Protein 7RTX (pdb70)

B-factor: mean 34.81, std 11.53, range [18.29, 102.29]

Nearest PDB structures (foldseek):
  7rtx-assembly1_A  TM=1.008E+00  e=1.312E-29  Acanthamoeba castellanii
  7sog-assembly1_A  TM=9.799E-01  e=5.855E-25  Acanthamoeba castellanii
  1cfy-assembly1_A  TM=9.663E-01  e=7.654E-17  Saccharomyces cerevisiae
  7q8s-assembly1_B  TM=9.392E-01  e=6.042E-12  Leishmania major
  2kvk-assembly1_A  TM=8.990E-01  e=1.003E-11  Leishmania donovani

Radius of gyration: 14.08 Å; Cα contacts (8 Å, |Δi|>4): 282; chains: 1; bounding box: 42×27×34 Å

Structure (mmCIF, N/CA/C/O backbone):
data_7RTX
#
_entry.id   7RTX
#
_cell.length_a   39.810
_cell.length_b   45.800
_cell.length_c   69.310
_cell.angle_alpha   90.000
_cell.angle_beta   90.000
_cell.angle_gamma   90.000
#
_symmetry.space_group_name_H-M   'P 21 21 21'
#
loop_
_entity.id
_entity.type
_entity.pdbx_description
1 polymer Actophorin
2 water water
#
loop_
_atom_site.group_PDB
_atom_site.id
_atom_site.type_symbol
_atom_site.label_atom_id
_atom_site.label_alt_id
_atom_site.label_comp_id
_atom_site.label_asym_id
_atom_site.label_entity_id
_atom_site.label_seq_id
_atom_site.pdbx_PDB_ins_code
_atom_site.Cartn_x
_atom_site.Cartn_y
_atom_site.Cartn_z
_atom_site.occupancy
_atom_site.B_iso_or_equiv
_atom_site.auth_seq_id
_atom_site.auth_comp_id
_atom_site.auth_asym_id
_atom_site.auth_atom_id
_atom_site.pdbx_PDB_model_num
ATOM 1 N N . GLY A 1 2 ? -0.39506 3.27247 19.93708 1.000 69.70124 2 GLY A N 1
ATOM 2 C CA . GLY A 1 2 ? -1.66974 3.26714 19.24915 1.000 53.29857 2 GLY A CA 1
ATOM 3 C C . GLY A 1 2 ? -1.53398 2.63023 17.88443 1.000 52.11489 2 GLY A C 1
ATOM 4 O O . GLY A 1 2 ? -0.66785 3.00718 17.09723 1.000 54.18723 2 GLY A O 1
ATOM 5 N N . ILE A 1 3 ? -2.39898 1.65583 17.61679 1.000 47.91478 3 ILE A N 1
ATOM 6 C CA . ILE A 1 3 ? -2.35613 0.91733 16.35949 1.000 40.38099 3 ILE A CA 1
ATOM 7 C C . ILE A 1 3 ? -2.68348 1.85171 15.20082 1.000 39.16553 3 ILE A C 1
ATOM 8 O O . ILE A 1 3 ? -3.67297 2.59235 15.23686 1.000 43.90426 3 ILE A O 1
ATOM 14 N N . ALA A 1 4 ? -1.84384 1.82146 14.16269 1.000 38.30737 4 ALA A N 1
ATOM 15 C CA . ALA A 1 4 ? -1.98216 2.66308 12.97855 1.000 35.45563 4 ALA A CA 1
ATOM 16 C C . ALA A 1 4 ? -2.89418 1.99983 11.95604 1.000 32.34882 4 ALA A C 1
ATOM 17 O O . ALA A 1 4 ? -3.18370 0.80297 12.02298 1.000 32.54939 4 ALA A O 1
ATOM 20 N N . VAL A 1 5 ? -3.32935 2.78798 10.98137 1.000 31.45905 5 VAL A N 1
ATOM 21 C CA . VAL A 1 5 ? -4.10370 2.26510 9.85107 1.000 30.34138 5 VAL A CA 1
ATOM 22 C C . VAL A 1 5 ? -3.25302 2.46061 8.59627 1.000 31.73650 5 VAL A C 1
ATOM 23 O O . VAL A 1 5 ? -2.85849 3.58892 8.26879 1.000 32.13450 5 VAL A O 1
ATOM 28 N N . SER A 1 6 ? -2.95886 1.37036 7.89562 1.000 32.67580 6 SER A N 1
ATOM 29 C CA . SER A 1 6 ? -2.04813 1.49932 6.77299 1.000 31.53185 6 SER A CA 1
ATOM 30 C C . SER A 1 6 ? -2.68267 2.29264 5.65030 1.000 31.31202 6 SER A C 1
ATOM 31 O O . SER A 1 6 ? -3.91016 2.33197 5.49174 1.000 29.49140 6 SER A O 1
ATOM 36 N N A ASP A 1 7 ? -1.81745 2.94699 4.87084 0.500 33.32286 7 ASP A N 1
ATOM 37 N N B ASP A 1 7 ? -1.81743 2.94710 4.87093 0.500 33.32292 7 ASP A N 1
ATOM 38 C CA A ASP A 1 7 ? -2.26610 3.70613 3.71145 0.500 34.24387 7 ASP A CA 1
ATOM 39 C CA B ASP A 1 7 ? -2.26601 3.70619 3.71144 0.500 34.24382 7 ASP A CA 1
ATOM 40 C C A ASP A 1 7 ? -3.03264 2.83235 2.73622 0.500 31.04239 7 ASP A C 1
ATOM 41 C C B ASP A 1 7 ? -3.03258 2.83239 2.73620 0.500 31.04666 7 ASP A C 1
ATOM 42 O O A ASP A 1 7 ? -3.96790 3.30143 2.08501 0.500 29.63953 7 ASP A O 1
ATOM 43 O O B ASP A 1 7 ? -3.96775 3.30153 2.08489 0.500 29.64230 7 ASP A O 1
ATOM 54 N N . ASP A 1 8 ? -2.63993 1.56573 2.61157 1.000 30.28664 8 ASP A N 1
ATOM 55 C CA . ASP A 1 8 ? -3.31556 0.67935 1.67609 1.000 31.27758 8 ASP A CA 1
ATOM 56 C C . ASP A 1 8 ? -4.76647 0.49291 2.03905 1.000 29.60675 8 ASP A C 1
ATOM 57 O O . ASP A 1 8 ? -5.60003 0.29483 1.16004 1.000 26.88526 8 ASP A O 1
ATOM 63 N N . CYS A 1 9 ? -5.09367 0.51559 3.33314 1.000 26.88155 9 CYS A N 1
ATOM 64 C CA . CYS A 1 9 ? -6.50130 0.47586 3.70582 1.000 27.21315 9 CYS A CA 1
ATOM 65 C C . CYS A 1 9 ? -7.28498 1.58855 3.02770 1.000 24.39489 9 CYS A C 1
ATOM 66 O O . CYS A 1 9 ? -8.37759 1.35827 2.50179 1.000 25.07425 9 CYS A O 1
ATOM 70 N N . VAL A 1 10 ? -6.77353 2.81184 3.10430 1.000 26.45186 10 VAL A N 1
ATOM 71 C CA . VAL A 1 10 ? -7.44799 3.95231 2.48386 1.000 27.37264 10 VAL A CA 1
ATOM 72 C C . VAL A 1 10 ? -7.46901 3.82860 0.96739 1.000 30.27062 10 VAL A C 1
ATOM 73 O O . VAL A 1 10 ? -8.47262 4.14989 0.32372 1.000 30.30189 10 VAL A O 1
ATOM 78 N N . GLN A 1 11 ? -6.38854 3.31144 0.38077 1.000 28.38708 11 GLN A N 1
ATOM 79 C CA . GLN A 1 11 ? -6.33055 3.16963 -1.06554 1.000 29.95353 11 GLN A CA 1
ATOM 80 C C . GLN A 1 11 ? -7.40620 2.21995 -1.55952 1.000 27.42836 11 GLN A C 1
ATOM 81 O O . GLN A 1 11 ? -8.16241 2.54614 -2.47585 1.000 27.40464 11 GLN A O 1
ATOM 90 N N . LYS A 1 12 ? -7.49666 1.03713 -0.95762 1.000 25.18678 12 LYS A N 1
ATOM 91 C CA . LYS A 1 12 ? -8.51535 0.09760 -1.37164 1.000 24.39090 12 LYS A CA 1
ATOM 92 C C . LYS A 1 12 ? -9.90711 0.66365 -1.10902 1.000 25.73457 12 LYS A C 1
ATOM 93 O O . LYS A 1 12 ? -10.84761 0.41374 -1.86226 1.000 25.38606 12 LYS A O 1
ATOM 103 N N . PHE A 1 13 ? -10.08494 1.36552 0.01669 1.000 25.98446 13 PHE A N 1
ATOM 104 C CA . PHE A 1 13 ? -11.37858 1.95436 0.28812 1.000 25.23091 13 PHE A CA 1
ATOM 105 C C . PHE A 1 13 ? -11.73728 2.96977 -0.79464 1.000 25.11797 13 PHE A C 1
ATOM 106 O O . PHE A 1 13 ? -12.88776 3.01948 -1.24026 1.000 29.38351 13 PHE A O 1
ATOM 115 N N . ASN A 1 14 ? -10.77180 3.80023 -1.19966 1.000 26.11251 14 ASN A N 1
ATOM 116 C CA . ASN A 1 14 ? -11.03692 4.80687 -2.20826 1.000 27.64788 14 ASN A CA 1
ATOM 117 C C . ASN A 1 14 ? -11.32877 4.14312 -3.55287 1.000 30.06819 14 ASN A C 1
ATOM 118 O O . ASN A 1 14 ? -12.13458 4.65457 -4.34116 1.000 32.41141 14 ASN A O 1
ATOM 126 N N . GLU A 1 15 ? -10.70032 2.99613 -3.81946 1.000 28.72227 15 GLU A N 1
ATOM 127 C CA . GLU A 1 15 ? -10.99930 2.26123 -5.03959 1.000 28.79987 15 GLU A CA 1
ATOM 128 C C . GLU A 1 15 ? -12.44152 1.77822 -5.01207 1.000 28.84514 15 GLU A C 1
ATOM 129 O O . GLU A 1 15 ? -13.12335 1.77593 -6.04084 1.000 30.43522 15 GLU A O 1
ATOM 136 N N . LEU A 1 16 ? -12.92198 1.3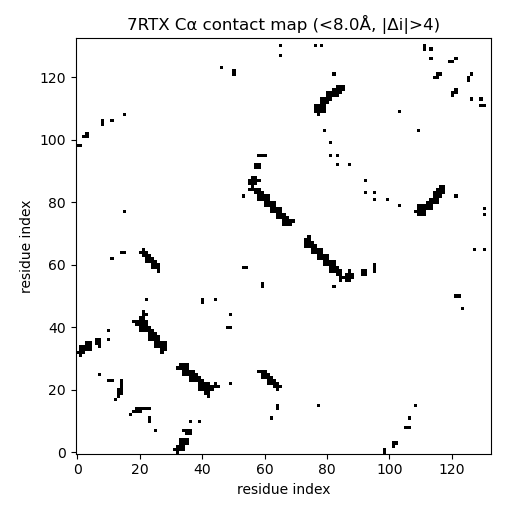4887 -3.84742 1.000 23.84141 16 LEU A N 1
ATOM 137 C CA . LEU A 1 16 ? -14.31217 0.94842 -3.74209 1.000 26.39306 16 LEU A CA 1
ATOM 138 C C . LEU A 1 16 ? -15.22818 2.16999 -3.83414 1.000 30.65878 16 LEU A C 1
ATOM 139 O O . LEU A 1 16 ? -16.21635 2.16904 -4.58098 1.000 27.99502 16 LEU A O 1
ATOM 145 N N . LYS A 1 17 ? -14.89433 3.23694 -3.09549 1.000 28.31433 17 LYS A N 1
ATOM 146 C CA . LYS A 1 17 ? -15.80814 4.35763 -2.94161 1.000 29.93783 17 LYS A CA 1
ATOM 147 C C . LYS A 1 17 ? -15.83439 5.19945 -4.19409 1.000 33.38095 17 LYS A C 1
ATOM 148 O O . LYS A 1 17 ? -16.89815 5.62136 -4.64919 1.000 36.96855 17 LYS A O 1
ATOM 158 N N . LEU A 1 18 ? -14.65523 5.48952 -4.73215 1.000 31.64472 18 LEU A N 1
ATOM 159 C CA . LEU A 1 18 ? -14.54065 6.30515 -5.92765 1.000 36.47399 18 LEU A CA 1
ATOM 160 C C . LEU A 1 18 ? -14.67632 5.39995 -7.15615 1.000 41.04317 18 LEU A C 1
ATOM 161 O O . LEU A 1 18 ? -15.55806 5.61737 -7.98618 1.000 46.15929 18 LEU A O 1
ATOM 167 N N . GLY A 1 19 ? -13.85188 4.37715 -7.28842 1.000 37.76081 19 GLY A N 1
ATOM 168 C CA . GLY A 1 19 ? -13.88812 3.66465 -8.56250 1.000 36.68069 19 GLY A CA 1
ATOM 169 C C . GLY A 1 19 ? -14.96763 2.58857 -8.68980 1.000 36.73838 19 GLY A C 1
ATOM 170 O O . GLY A 1 19 ? -15.11290 2.03755 -9.78887 1.000 32.84671 19 GLY A O 1
ATOM 172 N N . HIS A 1 20 ? -15.71339 2.27937 -7.61180 1.000 34.00806 20 HIS A N 1
ATOM 173 C CA . HIS A 1 20 ? -16.60635 1.10796 -7.57974 1.000 35.89660 20 HIS A CA 1
ATOM 174 C C . HIS A 1 20 ? -15.86339 -0.16109 -7.99566 1.000 33.38187 20 HIS A C 1
ATOM 175 O O . HIS A 1 20 ? -16.41657 -1.03823 -8.66477 1.000 34.03870 20 HIS A O 1
ATOM 185 N N . GLN A 1 21 ? -14.58757 -0.26623 -7.61661 1.000 30.42370 21 GLN A N 1
ATOM 186 C CA . GLN A 1 21 ? -13.77417 -1.35968 -8.13660 1.000 28.28092 21 GLN A CA 1
ATOM 187 C C . GLN A 1 21 ? -13.93269 -2.66779 -7.36044 1.000 30.35132 21 GLN A C 1
ATOM 188 O O . GLN A 1 21 ? -13.53062 -3.72845 -7.86606 1.000 27.55347 21 GLN A O 1
ATOM 197 N N . HIS A 1 22 ? -14.44514 -2.60400 -6.14131 1.000 26.16302 22 HIS A N 1
ATOM 198 C CA . HIS A 1 22 ? -14.53346 -3.75492 -5.23177 1.000 26.19448 22 HIS A CA 1
ATOM 199 C C . HIS A 1 22 ? -15.91610 -3.73890 -4.62975 1.000 25.95711 22 HIS A C 1
ATOM 200 O O . HIS A 1 22 ? -16.41090 -2.66181 -4.30672 1.000 27.36291 22 HIS A O 1
ATOM 210 N N . ARG A 1 23 ? -16.52310 -4.91886 -4.41480 1.000 23.57807 23 ARG A N 1
ATOM 211 C CA . ARG A 1 23 ? -17.79980 -4.97384 -3.70582 1.000 21.92655 23 ARG A CA 1
ATOM 212 C C . ARG A 1 23 ? -17.58880 -4.77119 -2.21736 1.000 21.12400 23 ARG A C 1
ATOM 213 O O . ARG A 1 23 ? -18.45692 -4.21043 -1.53085 1.000 21.13955 23 ARG A O 1
ATOM 227 N N . TYR A 1 24 ? -16.41671 -5.17886 -1.74094 1.000 21.68637 24 TYR A N 1
ATOM 228 C CA . TYR A 1 24 ? -16.11825 -5.10470 -0.30936 1.000 19.82298 24 TYR A CA 1
ATOM 229 C C . TYR A 1 24 ? -14.59878 -5.19965 -0.10607 1.000 21.81517 24 TYR A C 1
ATOM 230 O O . TYR A 1 24 ? -13.85210 -5.73176 -0.95126 1.000 20.09220 24 TYR A O 1
ATOM 241 N N . VAL A 1 25 ? -14.14413 -4.73304 1.06191 1.000 21.01808 25 VAL A N 1
ATOM 242 C CA . VAL A 1 25 ? -12.75521 -4.89037 1.48737 1.000 18.50127 25 VAL A CA 1
ATOM 243 C C . VAL A 1 25 ? -12.81685 -5.25113 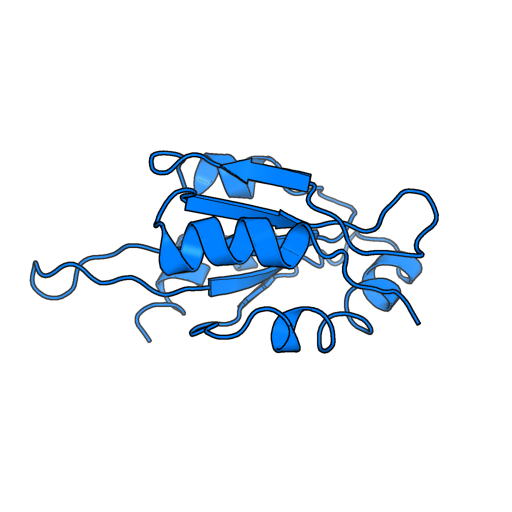2.95961 1.000 20.31511 25 VAL A C 1
ATOM 244 O O . VAL A 1 25 ? -13.59158 -4.64256 3.72160 1.000 20.80149 25 VAL A O 1
ATOM 249 N N . THR A 1 26 ? -12.06261 -6.27212 3.34859 1.000 18.45374 26 THR A N 1
ATOM 250 C CA . THR A 1 26 ? -11.96946 -6.56345 4.78135 1.000 20.46646 26 THR A CA 1
ATOM 251 C C . THR A 1 26 ? -10.58062 -6.19557 5.28707 1.000 21.45146 26 THR A C 1
ATOM 252 O O . THR A 1 26 ? -9.61045 -6.09494 4.52598 1.000 21.87604 26 THR A O 1
ATOM 258 N N . PHE A 1 27 ? -10.49943 -5.95032 6.59221 1.000 19.42431 27 PHE A N 1
ATOM 259 C CA . PHE A 1 27 ? -9.27552 -5.49439 7.20240 1.000 20.21418 27 PHE A CA 1
ATOM 260 C C . PHE A 1 27 ? -9.05293 -6.20966 8.52757 1.000 21.39218 27 PHE A C 1
ATOM 261 O O . PHE A 1 27 ? -10.01125 -6.55929 9.21338 1.000 20.08972 27 PHE A O 1
ATOM 270 N N . LYS A 1 28 ? -7.77921 -6.41612 8.85958 1.000 20.71056 28 LYS A N 1
ATOM 271 C CA . LYS A 1 28 ? -7.36675 -7.13980 10.06196 1.000 24.90842 28 LYS A CA 1
ATOM 272 C C . LYS A 1 28 ? -6.10101 -6.52287 10.64023 1.000 26.47767 28 LYS A C 1
ATOM 273 O O . LYS A 1 28 ? -5.40194 -5.74811 9.99569 1.000 25.19432 28 LYS A O 1
ATOM 283 N N . MET A 1 29 ? -5.80495 -6.87213 11.89608 1.000 24.79594 29 MET A N 1
ATOM 284 C CA . MET A 1 29 ? -4.55083 -6.45016 12.49320 1.000 28.01155 29 MET A CA 1
ATOM 285 C C . MET A 1 29 ? -3.39250 -7.22048 11.84197 1.000 33.40197 29 MET A C 1
ATOM 286 O O . MET A 1 29 ? -3.51728 -8.40542 11.52387 1.000 32.02172 29 MET A O 1
ATOM 292 N N . ASN A 1 30 ? -2.26719 -6.54002 11.62552 1.000 34.14469 30 ASN A N 1
ATOM 293 C CA . ASN A 1 30 ? -1.10440 -7.23209 11.08954 1.000 36.61486 30 ASN A CA 1
ATOM 294 C C . ASN A 1 30 ? -0.50897 -8.13076 12.17628 1.000 41.44772 30 ASN A C 1
ATOM 295 O O . ASN A 1 30 ? -0.94112 -8.11841 13.33354 1.000 41.04999 30 ASN A O 1
ATOM 303 N N . ALA A 1 31 ? 0.46956 -8.95067 11.77668 1.000 43.46239 31 ALA A N 1
ATOM 304 C CA . ALA A 1 31 ? 1.02953 -9.93625 12.69888 1.000 45.15289 31 ALA A CA 1
ATOM 305 C C . ALA A 1 31 ? 1.55922 -9.28725 13.97014 1.000 47.69077 31 ALA A C 1
ATOM 306 O O . ALA A 1 31 ? 1.44749 -9.85840 15.06221 1.000 47.22008 31 ALA A O 1
ATOM 309 N N . SER A 1 32 ? 2.14093 -8.09939 13.86013 1.000 47.25913 32 SER A N 1
ATOM 310 C CA . SER A 1 32 ? 2.71038 -7.43877 15.02841 1.000 48.97182 32 SER A CA 1
ATOM 311 C C . SER A 1 32 ? 1.68908 -6.63742 15.83408 1.000 47.17068 32 SER A C 1
ATOM 312 O O . SER A 1 32 ? 2.04638 -6.08717 16.87458 1.000 48.30145 32 SER A O 1
ATOM 317 N N . ASN A 1 33 ? 0.41890 -6.61171 15.42042 1.000 46.83444 33 ASN A N 1
ATOM 318 C CA . ASN A 1 33 ? -0.62008 -5.79671 16.07152 1.000 44.86805 33 ASN A CA 1
ATOM 319 C C . ASN A 1 33 ? -0.22024 -4.33235 16.19185 1.000 42.49776 33 ASN A C 1
ATOM 320 O O . ASN A 1 33 ? -0.64111 -3.62967 17.11306 1.000 44.63036 33 ASN A O 1
ATOM 328 N N . THR A 1 34 ? 0.57432 -3.86344 15.24313 1.000 41.77652 34 THR A N 1
ATOM 329 C CA . THR A 1 34 ? 0.94503 -2.46080 15.16239 1.000 42.53393 34 THR A CA 1
ATOM 330 C C . THR A 1 34 ? 0.15401 -1.68804 14.11739 1.000 38.53046 34 THR A C 1
ATOM 331 O O . THR A 1 34 ? 0.10830 -0.46445 14.19438 1.000 37.88894 34 THR A O 1
ATOM 337 N N . GLU A 1 35 ? -0.46048 -2.35979 13.13940 1.000 36.46001 35 GLU A N 1
ATOM 338 C CA . GLU A 1 35 ? -1.12889 -1.67571 12.03474 1.000 33.67586 35 GLU A CA 1
ATOM 339 C C . GLU A 1 35 ? -2.33559 -2.47373 11.56280 1.000 29.55685 35 GLU A C 1
ATOM 340 O O . GLU A 1 35 ? -2.30262 -3.69881 11.58640 1.000 29.66385 35 GLU A O 1
ATOM 347 N N A VAL A 1 36 ? -3.39003 -1.78163 11.14408 0.073 28.73909 36 VAL A N 1
ATOM 348 N N B VAL A 1 36 ? -3.40124 -1.77588 11.16309 0.927 28.03614 36 VAL A N 1
ATOM 349 C CA A VAL A 1 36 ? -4.50270 -2.43119 10.46311 0.073 27.87401 36 VAL A CA 1
ATOM 350 C CA B VAL A 1 36 ? -4.51466 -2.39750 10.44725 0.927 27.95327 36 VAL A CA 1
ATOM 351 C C A VAL A 1 36 ? -4.17700 -2.47027 8.98018 0.073 27.44950 36 VAL A C 1
ATOM 352 C C B VAL A 1 36 ? -4.12150 -2.48048 8.98431 0.927 27.67600 36 VAL A C 1
ATOM 353 O O A VAL A 1 36 ? -3.74257 -1.46884 8.40246 0.073 28.09445 36 VAL A O 1
ATOM 354 O O B VAL A 1 36 ? -3.58782 -1.51271 8.43228 0.927 27.47700 36 VAL A O 1
ATOM 363 N N . VAL A 1 37 ? -4.39055 -3.62756 8.36660 1.000 24.99122 37 VAL A N 1
ATOM 364 C CA . VAL A 1 37 ? -4.00896 -3.87834 6.97974 1.000 25.20551 37 VAL A CA 1
ATOM 365 C C . VAL A 1 37 ? -5.17481 -4.50232 6.21879 1.000 25.39377 37 VAL A C 1
ATOM 366 O O . VAL A 1 37 ? -6.14765 -4.98867 6.79179 1.000 21.30043 37 VAL A O 1
ATOM 371 N N . VAL A 1 38 ? -5.05378 -4.47789 4.88610 1.000 24.09441 38 VAL A N 1
ATOM 372 C CA . VAL A 1 38 ? -6.05494 -5.09480 4.01812 1.000 22.70361 38 VAL A CA 1
ATOM 373 C C . VAL A 1 38 ? -5.94414 -6.60669 4.10372 1.000 22.37240 38 VAL A C 1
ATOM 374 O O . VAL A 1 38 ? -4.84884 -7.16603 3.99134 1.000 22.65809 38 VAL A O 1
ATOM 379 N N . GLU A 1 39 ? -7.09229 -7.28065 4.34165 1.000 22.35680 39 GLU A N 1
ATOM 380 C CA . GLU A 1 39 ? -7.14106 -8.73787 4.39153 1.000 22.22757 39 GLU A CA 1
ATOM 381 C C . GLU A 1 39 ? -7.68245 -9.29494 3.07280 1.000 21.37305 39 GLU A C 1
ATOM 382 O O . GLU A 1 39 ? -6.94356 -9.94288 2.33274 1.000 24.46373 39 GLU A O 1
ATOM 389 N N . HIS A 1 40 ? -8.94653 -9.04285 2.76122 1.000 21.31998 40 HIS A N 1
ATOM 390 C CA . HIS A 1 40 ? -9.52751 -9.54077 1.50275 1.000 22.64602 40 HIS A CA 1
ATOM 391 C C . HIS A 1 40 ? -10.04654 -8.37729 0.68023 1.000 22.68857 40 HIS A C 1
ATOM 392 O O . HIS A 1 40 ? -10.52556 -7.38768 1.22697 1.000 21.29977 40 HIS A O 1
ATOM 402 N N . VAL A 1 41 ? -9.97665 -8.52652 -0.64259 1.000 22.62697 41 VAL A N 1
ATOM 403 C CA . VAL A 1 41 ? -10.57080 -7.58089 -1.59174 1.000 23.26136 41 VAL A CA 1
ATOM 404 C C . VAL A 1 41 ? -11.52994 -8.37531 -2.45621 1.000 22.53199 41 VAL A C 1
ATOM 405 O O . VAL A 1 41 ? -11.10744 -9.32827 -3.12332 1.000 23.06957 41 VAL A O 1
ATOM 410 N N . GLY A 1 42 ? -12.80859 -8.00578 -2.45361 1.000 21.69857 42 GLY A N 1
ATOM 411 C CA . GLY A 1 42 ? -13.81334 -8.70504 -3.25905 1.000 23.13654 42 GLY A CA 1
ATOM 412 C C . GLY A 1 42 ? -14.11686 -7.90383 -4.51388 1.000 24.59325 42 GLY A C 1
ATOM 413 O O . GLY A 1 42 ? -14.40555 -6.70930 -4.42485 1.000 26.05941 42 GLY A O 1
ATOM 415 N N . GLY A 1 43 ? -14.14121 -8.59226 -5.67798 1.000 25.25992 43 GLY A N 1
ATOM 416 C CA . GLY A 1 43 ? -14.43054 -7.91957 -6.93769 1.000 29.46115 43 GLY A CA 1
ATOM 417 C C . GLY A 1 43 ? -15.82752 -7.31418 -6.99745 1.000 30.27928 43 GLY A C 1
ATOM 418 O O . GLY A 1 43 ? -16.68414 -7.59500 -6.15560 1.000 25.17015 43 GLY A O 1
ATOM 420 N N A PRO A 1 44 ? -16.09283 -6.47466 -8.00558 0.500 26.62027 44 PRO A N 1
ATOM 421 N N B PRO A 1 44 ? -16.09295 -6.47467 -8.00554 0.500 26.61763 44 PRO A N 1
ATOM 422 C CA A PRO A 1 44 ? -17.41023 -5.81738 -8.05898 0.500 28.67929 44 PRO A CA 1
ATOM 423 C CA B PRO A 1 44 ? -17.41034 -5.81735 -8.05855 0.500 28.67377 44 PRO A CA 1
ATOM 424 C C A PRO A 1 44 ? -18.58577 -6.77583 -8.04488 0.500 29.64863 44 PRO A C 1
ATOM 425 C C B PRO A 1 44 ? -18.58589 -6.77584 -8.04484 0.500 29.64831 44 PRO A C 1
ATOM 426 O O A PRO A 1 44 ? -19.66648 -6.41720 -7.54588 0.500 28.87275 44 PRO A O 1
ATOM 427 O O B PRO A 1 44 ? -19.66669 -6.41728 -7.54596 0.500 28.87275 44 PRO A O 1
ATOM 434 N N . ASN A 1 45 ? -18.42923 -7.99086 -8.56330 1.000 23.90337 45 ASN A N 1
ATOM 435 C CA . ASN A 1 45 ? -19.53935 -8.91411 -8.62038 1.000 25.18134 45 ASN A CA 1
ATOM 436 C C . ASN A 1 45 ? -19.47201 -9.98329 -7.54996 1.000 26.72475 45 ASN A C 1
ATOM 437 O O . ASN A 1 45 ? -20.26203 -10.93283 -7.58626 1.000 27.29314 45 ASN A O 1
ATOM 445 N N . ALA A 1 46 ? -18.55676 -9.84195 -6.58735 1.000 23.67800 46 ALA A N 1
ATOM 446 C CA . ALA A 1 46 ? -18.53622 -10.72451 -5.42499 1.000 25.02567 46 ALA A CA 1
ATOM 447 C C . ALA A 1 46 ? -19.84457 -10.55639 -4.64817 1.000 24.92409 46 ALA A C 1
ATOM 448 O O . ALA A 1 46 ? -20.47536 -9.50421 -4.68702 1.000 25.25845 46 ALA A O 1
ATOM 451 N N . THR A 1 47 ? -20.25950 -11.60304 -3.91839 1.000 22.04489 47 THR A N 1
ATOM 452 C CA . THR A 1 47 ? -21.57011 -11.65660 -3.29253 1.000 20.43455 47 THR A CA 1
ATOM 453 C C . THR A 1 47 ? -21.46359 -11.39376 -1.78594 1.000 21.11108 47 THR A C 1
ATOM 454 O O . THR A 1 47 ? -20.37992 -11.44145 -1.21957 1.000 19.50570 47 THR A O 1
ATOM 460 N N . TYR A 1 48 ? -22.60660 -11.09658 -1.15128 1.000 23.38682 48 TYR A N 1
ATOM 461 C CA . TYR A 1 48 ? -22.60742 -10.93874 0.30816 1.000 22.57251 48 TYR A CA 1
ATOM 462 C C . TYR A 1 48 ? -22.08245 -12.20283 0.97907 1.000 20.45140 48 TYR A C 1
ATOM 463 O O . TYR A 1 48 ? -21.30507 -12.13890 1.93133 1.000 21.95035 48 TYR A O 1
ATOM 474 N N . GLU A 1 49 ? -22.39211 -13.36248 0.40642 1.000 19.95171 49 GLU A N 1
ATOM 475 C CA . GLU A 1 49 ? -21.93422 -14.60954 1.00336 1.000 23.39820 49 GLU A CA 1
ATOM 476 C C . GLU A 1 49 ? -20.43091 -14.81559 0.83652 1.000 21.84805 49 GLU A C 1
ATOM 477 O O . GLU A 1 49 ? -19.78870 -15.36704 1.74178 1.000 23.53541 49 GLU A O 1
ATOM 484 N N . ASP A 1 50 ? -19.84521 -14.37572 -0.28027 1.000 21.40425 50 ASP A N 1
ATOM 485 C CA . ASP A 1 50 ? -18.38502 -14.43072 -0.44576 1.000 20.58477 50 ASP A CA 1
ATOM 486 C C . ASP A 1 50 ? -17.67387 -13.72275 0.70175 1.000 21.37831 50 ASP A C 1
ATOM 487 O O . ASP A 1 50 ? -16.60929 -14.16117 1.16435 1.000 21.97781 50 ASP A O 1
ATOM 493 N N . PHE A 1 51 ? -18.24768 -12.60366 1.15064 1.000 20.30149 51 PHE A N 1
ATOM 494 C CA . PHE A 1 51 ? -17.73265 -11.84044 2.27993 1.000 18.83166 51 PHE A CA 1
ATOM 495 C C . PHE A 1 51 ? -17.98501 -12.57146 3.60420 1.000 20.38243 51 PHE A C 1
ATOM 496 O O . PHE A 1 51 ? -17.04509 -12.87066 4.35551 1.000 21.99363 51 PHE A O 1
ATOM 505 N N . LYS A 1 52 ? -19.25409 -12.84963 3.90631 1.000 18.60640 52 LYS A N 1
ATOM 506 C CA . LYS A 1 52 ? -19.64386 -13.35125 5.22837 1.000 19.29482 52 LYS A CA 1
ATOM 507 C C . LYS A 1 52 ? -19.04588 -14.70724 5.49524 1.000 21.97443 52 LYS A C 1
ATOM 508 O O . LYS A 1 52 ? -18.65031 -15.01357 6.64221 1.000 23.61912 52 LYS A O 1
ATOM 518 N N . SER A 1 53 ? -18.99935 -15.55817 4.46812 1.000 21.41765 53 SER A N 1
ATOM 519 C CA . SER A 1 53 ? -18.57344 -16.94691 4.70682 1.000 25.34918 53 SER A CA 1
ATOM 520 C C . SER A 1 53 ? -17.12642 -17.06930 5.18233 1.000 24.63552 53 SER A C 1
ATOM 521 O O . SER A 1 53 ? -16.75302 -18.10776 5.76924 1.000 24.87475 53 SER A O 1
ATOM 526 N N . GLN A 1 54 ? -16.32395 -16.02454 5.00619 1.000 21.58651 54 GLN A N 1
ATOM 527 C CA . GLN A 1 54 ? -14.91470 -16.06021 5.34996 1.000 22.59422 54 GLN A CA 1
ATOM 528 C C . GLN A 1 54 ? -14.58856 -15.38706 6.68206 1.000 25.95458 54 GLN A C 1
ATOM 529 O O . GLN A 1 54 ? -13.44210 -15.41567 7.09024 1.000 26.80022 54 GLN A O 1
ATOM 538 N N . LEU A 1 55 ? -15.57067 -14.82995 7.38128 1.000 24.41526 55 LEU A N 1
ATOM 539 C CA . LEU A 1 55 ? -15.28122 -14.15844 8.62981 1.000 24.37193 55 LEU A CA 1
ATOM 540 C C . LEU A 1 55 ? -14.87593 -15.19622 9.67006 1.000 24.67977 55 LEU A C 1
ATOM 541 O O . LEU A 1 55 ? -15.47545 -16.28233 9.74139 1.000 27.05347 55 LEU A O 1
ATOM 547 N N . PRO A 1 56 ? -13.83253 -14.92411 10.45458 1.000 25.66438 56 PRO A N 1
ATOM 548 C CA . PRO A 1 56 ? -13.36879 -15.92586 11.43320 1.000 27.77490 56 PRO A CA 1
ATOM 549 C C . PRO A 1 56 ? -14.33054 -16.04374 12.61278 1.000 29.49121 56 PRO A C 1
ATOM 550 O O . PRO A 1 56 ? -14.73878 -15.04648 13.21610 1.000 28.43176 56 PRO A O 1
ATOM 554 N N . GLU A 1 57 ? -14.59210 -17.29326 13.00888 1.000 30.68272 57 GLU A N 1
ATOM 555 C CA . GLU A 1 57 ? -15.51495 -17.53791 14.10600 1.000 37.58727 57 GLU A CA 1
ATOM 556 C C . GLU A 1 57 ? -14.96997 -16.97678 15.40457 1.000 35.05309 57 GLU A C 1
ATOM 557 O O . GLU A 1 57 ? -15.74033 -16.46606 16.23591 1.000 37.99411 57 GLU A O 1
ATOM 564 N N . ARG A 1 58 ? -13.64261 -16.99749 15.58883 1.000 33.94726 58 ARG A N 1
ATOM 565 C CA . ARG A 1 58 ? -13.05952 -16.59138 16.86660 1.000 33.63524 58 ARG A CA 1
ATOM 566 C C . ARG A 1 58 ? -12.03430 -15.48317 16.72074 1.000 31.34269 58 ARG A C 1
ATOM 567 O O . ARG A 1 58 ? -11.10361 -15.38418 17.51495 1.000 32.26074 58 ARG A O 1
ATOM 581 N N . ASP A 1 59 ? -12.20416 -14.59723 15.74776 1.000 27.49069 59 ASP A N 1
ATOM 582 C CA . ASP A 1 59 ? -11.40281 -13.37757 15.70021 1.000 27.48013 59 ASP A CA 1
ATOM 583 C C . ASP A 1 59 ? -12.29370 -12.26593 15.14746 1.000 24.82108 59 ASP A C 1
ATOM 584 O O . ASP A 1 59 ? -13.39025 -12.51967 14.65205 1.000 24.61190 59 ASP A O 1
ATOM 590 N N . CYS A 1 60 ? -11.85451 -11.01949 15.33033 1.000 24.89699 60 CYS A N 1
ATOM 591 C CA . CYS A 1 60 ? -12.54050 -9.84552 14.79586 1.000 22.08208 60 CYS A CA 1
ATOM 592 C C . CYS A 1 60 ? -11.95607 -9.39446 13.46919 1.000 24.41145 60 CYS A C 1
ATOM 593 O O . CYS A 1 60 ? -10.80979 -9.68468 13.13960 1.000 25.10758 60 CYS A O 1
ATOM 597 N N . ARG A 1 61 ? -12.77277 -8.64621 12.74080 1.000 21.61093 61 ARG A N 1
ATOM 598 C CA . ARG A 1 61 ? -12.40571 -8.01846 11.47502 1.000 21.56519 61 ARG A CA 1
ATOM 599 C C . ARG A 1 61 ? -13.15080 -6.70599 11.38003 1.000 20.65315 61 ARG A C 1
ATOM 600 O O . ARG A 1 61 ? -14.21546 -6.51948 11.98292 1.000 22.47307 61 ARG A O 1
ATOM 614 N N . TYR A 1 62 ? -12.61938 -5.80610 10.54758 1.000 19.59497 62 TYR A N 1
ATOM 615 C CA . TYR A 1 62 ? -13.35589 -4.68419 10.01805 1.000 22.90349 62 TYR A CA 1
ATOM 616 C C . TYR A 1 62 ? -13.66998 -4.95027 8.55174 1.000 19.90590 62 TYR A C 1
ATOM 617 O O . TYR A 1 62 ? -12.96863 -5.70621 7.87769 1.000 18.56127 62 TYR A O 1
ATOM 628 N N . ALA A 1 63 ? -14.70341 -4.28527 8.04776 1.000 20.41781 63 ALA A N 1
ATOM 629 C CA . ALA A 1 63 ? -14.98825 -4.40487 6.61132 1.000 20.78083 63 ALA A CA 1
ATOM 630 C C . ALA A 1 63 ? -15.72211 -3.16716 6.12205 1.000 22.78947 63 ALA A C 1
ATOM 631 O O . ALA A 1 63 ? -16.40517 -2.47407 6.89046 1.000 21.31894 63 ALA A O 1
ATOM 634 N N . ILE A 1 64 ? -15.59179 -2.90907 4.82104 1.000 20.88725 64 ILE A N 1
ATOM 635 C CA . ILE A 1 64 ? -16.43646 -1.97808 4.09221 1.000 22.04148 64 ILE A CA 1
ATOM 636 C C . ILE A 1 64 ? -17.14042 -2.78485 3.01342 1.000 21.92657 64 ILE A C 1
ATOM 637 O O . ILE A 1 64 ? -16.49486 -3.53885 2.27476 1.000 21.58265 64 ILE A O 1
ATOM 643 N N . PHE A 1 65 ? -18.45278 -2.67275 2.95917 1.000 22.79628 65 PHE A N 1
ATOM 644 C CA . PHE A 1 65 ? -19.25432 -3.36591 1.94349 1.000 23.82281 65 PHE A CA 1
ATOM 645 C C . PHE A 1 65 ? -20.08123 -2.31788 1.23676 1.000 24.51958 65 PHE A C 1
ATOM 646 O O . PHE A 1 65 ? -20.79464 -1.54797 1.89447 1.000 24.36431 65 PHE A O 1
ATOM 655 N N . ASP A 1 66 ? -19.95798 -2.26705 -0.09330 1.000 24.88169 66 ASP A N 1
ATOM 656 C CA . ASP A 1 66 ? -20.75048 -1.36761 -0.91715 1.000 25.00216 66 ASP A CA 1
ATOM 657 C C . ASP A 1 66 ? -22.07831 -2.07064 -1.16453 1.000 26.60663 66 ASP A C 1
ATOM 658 O O . ASP A 1 66 ? -22.21743 -2.84862 -2.11458 1.000 22.60305 66 ASP A O 1
ATOM 664 N N . TYR A 1 67 ? -23.04619 -1.84545 -0.26230 1.000 25.73921 67 TYR A N 1
ATOM 665 C CA . TYR A 1 67 ? -24.29171 -2.61800 -0.24837 1.000 25.34444 67 TYR A CA 1
ATOM 666 C C . TYR A 1 67 ? -25.31246 -2.03888 -1.22815 1.000 26.32194 67 TYR A C 1
ATOM 667 O O . TYR A 1 67 ? -25.79831 -0.92370 -1.04529 1.000 25.76477 67 TYR A O 1
ATOM 678 N N . GLU A 1 68 ? -25.64875 -2.81946 -2.24230 1.000 24.41665 68 GLU A N 1
ATOM 679 C CA . GLU A 1 68 ? -26.53283 -2.42697 -3.32591 1.000 28.08639 68 GLU A CA 1
ATOM 680 C C . GLU A 1 68 ? -27.92509 -2.99358 -3.12314 1.000 27.62301 68 GLU A C 1
ATOM 681 O O . GLU A 1 68 ? -28.08901 -4.17364 -2.78490 1.000 29.05532 68 GLU A O 1
ATOM 688 N N . PHE A 1 69 ? -28.93187 -2.16601 -3.35021 1.000 28.09217 69 PHE A N 1
ATOM 689 C CA . PHE A 1 69 ? -30.32198 -2.61777 -3.24640 1.000 28.21931 69 PHE A CA 1
ATOM 690 C C . PHE A 1 69 ? -31.18352 -1.73052 -4.12268 1.000 29.399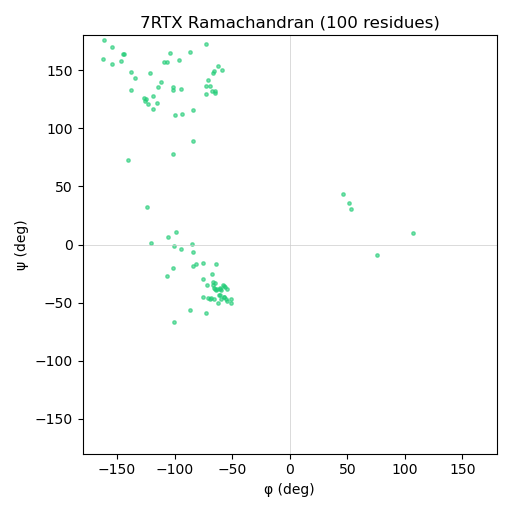94 69 PHE A C 1
ATOM 691 O O . PHE A 1 69 ? -30.71726 -0.72525 -4.65698 1.000 32.75053 69 PHE A O 1
ATOM 700 N N . GLN A 1 70 ? -32.43954 -2.13176 -4.30489 1.000 28.15547 70 GLN A N 1
ATOM 701 C CA . GLN A 1 70 ? -33.39790 -1.36652 -5.08207 1.000 33.62350 70 GLN A CA 1
ATOM 702 C C . GLN A 1 70 ? -34.49025 -0.80164 -4.18926 1.000 37.92064 70 GLN A C 1
ATOM 703 O O . GLN A 1 70 ? -34.98684 -1.47573 -3.28048 1.000 33.91618 70 GLN A O 1
ATOM 709 N N . VAL A 1 71 ? -34.88044 0.43260 -4.46398 1.000 38.03735 71 VAL A N 1
ATOM 710 C CA . VAL A 1 71 ? -36.04146 1.01974 -3.83329 1.000 41.85885 71 VAL A CA 1
ATOM 711 C C . VAL A 1 71 ? -36.93714 1.50900 -4.95574 1.000 48.57070 71 VAL A C 1
ATOM 712 O O . VAL A 1 71 ? -36.49965 2.30154 -5.80027 1.000 48.65899 71 VAL A O 1
ATOM 716 N N . ASP A 1 72 ? -38.18051 1.03231 -4.96827 1.000 48.83715 72 ASP A N 1
ATOM 717 C CA . ASP A 1 72 ? -39.13205 1.32617 -6.03819 1.000 54.65011 72 ASP A CA 1
ATOM 718 C C . ASP A 1 72 ? -38.48610 1.15257 -7.41380 1.000 54.13694 72 ASP A C 1
ATOM 719 O O . ASP A 1 72 ? -38.66611 1.97563 -8.31596 1.000 54.97504 72 ASP A O 1
ATOM 724 N N . GLY A 1 73 ? -37.72629 0.06093 -7.57485 1.000 51.85628 73 GLY A N 1
ATOM 725 C CA . GLY A 1 73 ? -37.06535 -0.25333 -8.82735 1.000 56.32647 73 GLY A CA 1
ATOM 726 C C . GLY A 1 73 ? -35.83034 0.56770 -9.14588 1.000 55.22189 73 GLY A C 1
ATOM 727 O O . GLY A 1 73 ? -35.13555 0.25554 -10.12669 1.000 62.71116 73 GLY A O 1
ATOM 728 N N . GLY A 1 74 ? -35.54040 1.61376 -8.36999 1.000 47.94217 74 GLY A N 1
ATOM 729 C CA . GLY A 1 74 ? -34.32881 2.38288 -8.56014 1.000 43.33477 74 GLY A CA 1
ATOM 730 C C . GLY A 1 74 ? -33.17574 1.80673 -7.76066 1.000 40.45377 74 GLY A C 1
ATOM 731 O O . GLY A 1 74 ? -33.35388 1.23275 -6.69041 1.000 38.61908 74 GLY A O 1
ATOM 732 N N A GLN A 1 75 ? -31.97109 1.96574 -8.29458 0.380 38.68122 75 GLN A N 1
ATOM 733 N N B GLN A 1 75 ? -31.96714 1.97615 -8.28690 0.426 38.79095 75 GLN A N 1
ATOM 734 N N C GLN A 1 75 ? -31.97518 1.98728 -8.29598 0.194 38.99815 75 GLN A N 1
ATOM 735 C CA A GLN A 1 75 ? -30.77748 1.45497 -7.63754 0.380 36.27819 75 GLN A CA 1
ATOM 736 C CA B GLN A 1 75 ? -30.79487 1.42952 -7.62431 0.426 36.68379 75 GLN A CA 1
ATOM 737 C CA C GLN A 1 75 ? -30.77786 1.48235 -7.64596 0.194 36.09384 75 GLN A CA 1
ATOM 738 C C A GLN A 1 75 ? -30.31646 2.39342 -6.52998 0.380 36.80005 75 GLN A C 1
ATOM 739 C C B GLN A 1 75 ? -30.28468 2.37984 -6.54707 0.426 37.97460 75 GLN A C 1
ATOM 740 C C C GLN A 1 75 ? -30.31569 2.40698 -6.52537 0.194 36.72736 75 GLN A C 1
ATOM 741 O O A GLN A 1 75 ? -30.33521 3.61512 -6.67891 0.380 37.09037 75 GLN A O 1
ATOM 742 O O B GLN A 1 75 ? -30.24600 3.59670 -6.73018 0.426 37.27448 75 GLN A O 1
ATOM 743 O O C GLN A 1 75 ? -30.32423 3.63155 -6.66586 0.194 37.53442 75 GLN A O 1
ATOM 768 N N . ARG A 1 76 ? -29.92372 1.81305 -5.40224 1.000 33.23983 76 ARG A N 1
ATOM 769 C CA . ARG A 1 76 ? -29.27810 2.56226 -4.33231 1.000 33.78320 76 ARG A CA 1
ATOM 770 C C . ARG A 1 76 ? -28.08125 1.77426 -3.82790 1.000 32.21813 76 ARG A C 1
ATOM 771 O O . ARG A 1 76 ? -28.01461 0.55009 -3.95937 1.000 31.39472 76 ARG A O 1
ATOM 785 N N A ASN A 1 77 ? -27.15014 2.49831 -3.21893 0.549 31.44264 77 ASN A N 1
ATOM 786 N N B ASN A 1 77 ? -27.11082 2.47530 -3.25262 0.451 31.30213 77 ASN A N 1
ATOM 787 C CA A ASN A 1 77 ? -25.94824 1.92174 -2.64231 0.549 30.60250 77 ASN A CA 1
ATOM 788 C CA B ASN A 1 77 ? -25.99086 1.78508 -2.62458 0.451 30.60218 77 ASN A CA 1
ATOM 789 C C A ASN A 1 77 ? -25.72165 2.57616 -1.29518 0.549 31.23055 77 ASN A C 1
ATOM 790 C C B ASN A 1 77 ? -25.56999 2.55898 -1.38496 0.451 31.23252 77 ASN A C 1
ATOM 791 O O A ASN A 1 77 ? -26.05755 3.74392 -1.10684 0.549 32.29518 77 ASN A O 1
ATOM 792 O O B ASN A 1 77 ? -25.62272 3.78876 -1.36382 0.451 31.93755 77 ASN A O 1
ATOM 807 N N . LYS A 1 78 ? -25.14667 1.82841 -0.36217 1.000 27.68577 78 LYS A N 1
ATOM 808 C CA . LYS A 1 78 ? -24.74861 2.41157 0.91855 1.000 28.21638 78 LYS A CA 1
ATOM 809 C C . LYS A 1 78 ? -23.38373 1.84659 1.27840 1.000 26.26751 78 LYS A C 1
ATOM 810 O O . LYS A 1 78 ? -23.22793 0.62286 1.42643 1.000 27.92800 78 LYS A O 1
ATOM 820 N 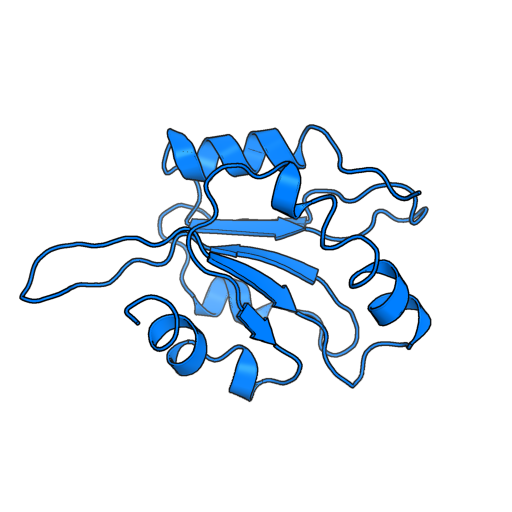N A ILE A 1 79 ? -22.40091 2.72860 1.42188 0.627 27.53529 79 ILE A N 1
ATOM 821 N N B ILE A 1 79 ? -22.40192 2.73512 1.42025 0.373 27.85675 79 ILE A N 1
ATOM 822 C CA A ILE A 1 79 ? -21.08673 2.35081 1.92628 0.627 26.48201 79 ILE A CA 1
ATOM 823 C CA B ILE A 1 79 ? -21.08439 2.37103 1.92969 0.373 26.78170 79 ILE A CA 1
ATOM 824 C C A ILE A 1 79 ? -21.25503 1.97619 3.39257 0.627 27.47075 79 ILE A C 1
ATOM 825 C C B ILE A 1 79 ? -21.26275 1.97691 3.39313 0.373 27.49575 79 ILE A C 1
ATOM 826 O O A ILE A 1 79 ? -21.50886 2.84341 4.23338 0.627 27.29207 79 ILE A O 1
ATOM 827 O O B ILE A 1 79 ? -21.53822 2.83295 4.23798 0.373 27.79048 79 ILE A O 1
ATOM 838 N N . THR A 1 80 ? -21.10174 0.69137 3.69618 1.000 24.56917 80 THR A N 1
ATOM 839 C CA . THR A 1 80 ? -21.40346 0.13269 5.01765 1.000 24.09596 80 THR A CA 1
ATOM 840 C C . THR A 1 80 ? -20.11353 -0.29399 5.71392 1.000 23.18744 80 THR A C 1
ATOM 841 O O . THR A 1 80 ? -19.39494 -1.15488 5.22187 1.000 23.04080 80 THR A O 1
ATOM 847 N N . PHE A 1 81 ? -19.84207 0.26848 6.90811 1.000 25.08630 81 PHE A N 1
ATOM 848 C CA . PHE A 1 81 ? -18.70849 -0.15013 7.72405 1.000 25.49790 81 PHE A CA 1
ATOM 849 C C . PHE A 1 81 ? -19.18308 -1.19569 8.72655 1.000 25.09325 81 PHE A C 1
ATOM 850 O O . PHE A 1 81 ? -20.21726 -0.99868 9.36907 1.000 24.68747 81 PHE A O 1
ATOM 859 N N . ILE A 1 82 ? -18.43703 -2.27869 8.86067 1.000 22.75804 82 ILE A N 1
ATOM 860 C CA . ILE A 1 82 ? -18.84331 -3.40443 9.71621 1.000 22.54895 82 ILE A CA 1
ATOM 861 C C . ILE A 1 82 ? -17.72145 -3.71897 10.69687 1.000 24.19686 82 ILE A C 1
ATOM 862 O O . ILE A 1 82 ? -16.56041 -3.86602 10.29025 1.000 24.63583 82 ILE A O 1
ATOM 868 N N . LEU A 1 83 ? -18.05253 -3.74630 11.99559 1.000 22.99705 83 LEU A N 1
ATOM 869 C CA . LEU A 1 83 ? -17.17066 -4.31403 13.00304 1.000 25.58656 83 LEU A CA 1
ATOM 870 C C . LEU A 1 83 ? -17.70159 -5.71241 13.27049 1.000 22.08326 83 LEU A C 1
ATOM 871 O O . LEU A 1 83 ? -18.83502 -5.85470 13.71135 1.000 25.03353 83 LEU A O 1
ATOM 877 N N . TRP A 1 84 ? -16.94424 -6.73179 12.86365 1.000 21.68206 84 TRP A N 1
ATOM 878 C CA . TRP A 1 84 ? -17.24700 -8.12296 13.15378 1.000 23.61966 84 TRP A CA 1
ATOM 879 C C . TRP A 1 84 ? -16.46987 -8.45151 14.41879 1.000 23.70549 84 TRP A C 1
ATOM 880 O O . TRP A 1 84 ? -15.23240 -8.45058 14.41071 1.000 23.54087 84 TRP A O 1
ATOM 893 N N . ALA A 1 85 ? -17.18712 -8.68096 15.50703 1.000 24.39682 85 ALA A N 1
ATOM 894 C CA . ALA A 1 85 ? -16.58012 -8.85857 16.82827 1.000 24.94161 85 ALA A CA 1
ATOM 895 C C . ALA A 1 85 ? -17.33072 -9.95885 17.56880 1.000 28.75202 85 ALA A C 1
ATOM 896 O O . ALA A 1 85 ? -18.10297 -9.70225 18.49423 1.000 28.98523 85 ALA A O 1
ATOM 899 N N . PRO A 1 86 ? -17.13302 -11.20476 17.16911 1.000 29.06151 86 PRO A N 1
ATOM 900 C CA . PRO A 1 86 ? -17.93289 -12.29139 17.72709 1.000 27.89320 86 PRO A CA 1
ATOM 901 C C . PRO A 1 86 ? -17.61626 -12.49310 19.19392 1.000 30.95445 86 PRO A C 1
ATOM 902 O O . PRO A 1 86 ? -16.47082 -12.32887 19.61840 1.000 29.83198 86 PRO A O 1
ATOM 906 N N . ASP A 1 87 ? -18.63793 -12.89857 19.95343 1.000 33.09254 87 ASP A N 1
ATOM 907 C CA . ASP A 1 87 ? -18.43747 -13.06495 21.38190 1.000 35.01373 87 ASP A CA 1
ATOM 908 C C . ASP A 1 87 ? -17.32825 -14.07679 21.65361 1.000 37.25352 87 ASP A C 1
ATOM 909 O O . ASP A 1 87 ? -16.63694 -13.98892 22.67078 1.000 36.39656 87 ASP A O 1
ATOM 915 N N A SER A 1 88 ? -17.12658 -15.01374 20.72221 0.478 36.84317 88 SER A N 1
ATOM 916 N N B SER A 1 88 ? -17.12030 -15.03046 20.75116 0.522 36.87967 88 SER A N 1
ATOM 917 C CA A SER A 1 88 ? -16.15085 -16.08588 20.86069 0.478 38.37056 88 SER A CA 1
ATOM 918 C CA B SER A 1 88 ? -16.12916 -16.06804 21.00280 0.522 38.37208 88 SER A CA 1
ATOM 919 C C A SER A 1 88 ? -14.70993 -15.62655 20.69512 0.478 36.12615 88 SER A C 1
ATOM 920 C C B SER A 1 88 ? -14.69600 -15.62613 20.71912 0.522 36.17842 88 SER A C 1
ATOM 921 O O A SER A 1 88 ? -13.80470 -16.37996 21.05632 0.478 38.71636 88 SER A O 1
ATOM 922 O O B SER A 1 88 ? -13.77481 -16.39316 21.00434 0.522 38.68123 88 SER A O 1
ATOM 931 N N . ALA A 1 89 ? -14.47205 -14.42694 20.17573 1.000 35.07457 89 ALA A N 1
ATOM 932 C CA . ALA A 1 89 ? -13.10508 -13.94313 20.01132 1.000 34.80807 89 ALA A CA 1
ATOM 933 C C . ALA A 1 89 ? -12.46360 -13.69256 21.38833 1.000 36.46515 89 ALA A C 1
ATOM 934 O O . ALA A 1 89 ? -13.15882 -13.41548 22.37547 1.000 36.82737 89 ALA A O 1
ATOM 937 N N . PRO A 1 90 ? -11.13840 -13.80895 21.48362 1.000 33.84867 90 PRO A N 1
ATOM 938 C CA . PRO A 1 90 ? -10.46564 -13.56981 22.77335 1.000 36.56066 90 PRO A CA 1
ATOM 939 C C . PRO A 1 90 ? -10.61420 -12.11379 23.18256 1.000 37.49299 90 PRO A C 1
ATOM 940 O O . PRO A 1 90 ? -10.66467 -11.21593 22.34958 1.000 36.82347 90 PRO A O 1
ATOM 944 N N . ILE A 1 91 ? -10.65075 -11.86684 24.49497 1.000 34.56463 91 ILE A N 1
ATOM 945 C CA . ILE A 1 91 ? -10.93413 -10.50569 24.96304 1.000 39.60352 91 ILE A CA 1
ATOM 946 C C . ILE A 1 91 ? -9.88372 -9.52405 24.45025 1.000 34.00517 91 ILE A C 1
ATOM 947 O O . ILE A 1 91 ? -10.19646 -8.39605 24.08823 1.000 34.77522 91 ILE A O 1
ATOM 953 N N . LYS A 1 92 ? -8.62903 -9.95698 24.39721 1.000 36.56122 92 LYS A N 1
ATOM 954 C CA . LYS A 1 92 ? -7.54006 -9.16248 23.83509 1.000 38.40289 92 LYS A CA 1
ATOM 955 C C . LYS A 1 92 ? -7.91113 -8.64989 22.43980 1.000 37.37606 92 LYS A C 1
ATOM 956 O O . LYS A 1 92 ? -7.67963 -7.48380 22.07703 1.000 35.66765 92 LYS A O 1
ATOM 966 N N . SER A 1 93 ? -8.42883 -9.55778 21.61057 1.000 36.44186 93 SER A N 1
ATOM 967 C CA . SER A 1 93 ? -8.71698 -9.22336 20.22169 1.000 31.73382 93 SER A CA 1
ATOM 968 C C . SER A 1 93 ? -9.87809 -8.24215 20.12643 1.000 31.67869 93 SER A C 1
ATOM 969 O O . SER A 1 93 ? -9.78998 -7.25067 19.39880 1.000 31.34614 93 SER A O 1
ATOM 974 N N . LYS A 1 94 ? -10.97687 -8.50702 20.84801 1.000 30.42355 94 LYS A N 1
ATOM 975 C CA . LYS A 1 94 ? -12.09009 -7.56123 20.88957 1.000 30.68519 94 LYS A CA 1
ATOM 976 C C . LYS A 1 94 ? -11.62602 -6.19245 21.34501 1.000 32.37804 94 LYS A C 1
ATOM 977 O O . LYS A 1 94 ? -12.01260 -5.18089 20.76082 1.000 30.76688 94 LYS A O 1
ATOM 987 N N . MET A 1 95 ? -10.84040 -6.14850 22.42899 1.000 30.66942 95 MET A N 1
ATOM 988 C CA . MET A 1 95 ? -10.23361 -4.91963 22.92224 1.000 33.63163 95 MET A CA 1
ATOM 989 C C . MET A 1 95 ? -9.48610 -4.16137 21.81593 1.000 31.80882 95 MET A C 1
ATOM 990 O O . MET A 1 95 ? -9.64461 -2.94688 21.67070 1.000 33.54240 95 MET A O 1
ATOM 996 N N . MET A 1 96 ? -8.60692 -4.85675 21.07752 1.000 30.14893 96 MET A N 1
ATOM 997 C CA . MET A 1 96 ? -7.80854 -4.21924 20.03596 1.000 30.44106 96 MET A CA 1
ATOM 998 C C . MET A 1 96 ? -8.71832 -3.60232 18.97232 1.000 28.97329 96 MET A C 1
ATOM 999 O O . MET A 1 96 ? -8.56955 -2.43288 18.59778 1.000 32.83149 96 MET A O 1
ATOM 1005 N N . TYR A 1 97 ? -9.71000 -4.36173 18.51982 1.000 29.13696 97 TYR A N 1
ATOM 1006 C CA . TYR A 1 97 ? -10.51752 -3.90576 17.38795 1.000 26.86639 97 TYR A CA 1
ATOM 1007 C C . TYR A 1 97 ? -11.52870 -2.85134 17.80160 1.000 28.86715 97 TYR A C 1
ATOM 1008 O O . TYR A 1 97 ? -11.79341 -1.92231 17.03523 1.000 28.67863 97 TYR A O 1
ATOM 1019 N N A THR A 1 98 ? -12.06446 -2.93720 19.02459 0.360 30.08602 98 THR A N 1
ATOM 1020 N N B THR A 1 98 ? -12.08735 -2.95018 19.01385 0.640 30.18024 98 THR A N 1
ATOM 1021 C CA A THR A 1 98 ? -13.00223 -1.90970 19.45083 0.360 30.45410 98 THR A CA 1
ATOM 1022 C CA B THR A 1 98 ? -12.99276 -1.89851 19.45624 0.640 30.55517 98 THR A CA 1
ATOM 1023 C C A THR A 1 98 ? -12.27974 -0.59956 19.75647 0.360 32.35821 98 THR A C 1
ATOM 1024 C C B THR A 1 98 ? -12.23382 -0.59573 19.67065 0.640 32.37473 98 THR A C 1
ATOM 1025 O O A THR A 1 98 ? -12.80440 0.48060 19.46106 0.360 32.69065 98 THR A O 1
ATOM 1026 O O B THR A 1 98 ? -12.67564 0.47464 19.23024 0.640 32.79698 98 THR A O 1
ATOM 1037 N N . SER A 1 99 ? -11.07932 -0.65204 20.34682 1.000 30.98883 99 SER A N 1
ATOM 1038 C CA . SER A 1 99 ? -10.39835 0.60828 20.64722 1.000 28.93644 99 SER A CA 1
ATOM 1039 C C . SER A 1 99 ? -9.77710 1.24264 19.40571 1.000 31.19251 99 SER A C 1
ATOM 1040 O O . SER A 1 99 ? -9.54769 2.45384 19.40359 1.000 34.24417 99 SER A O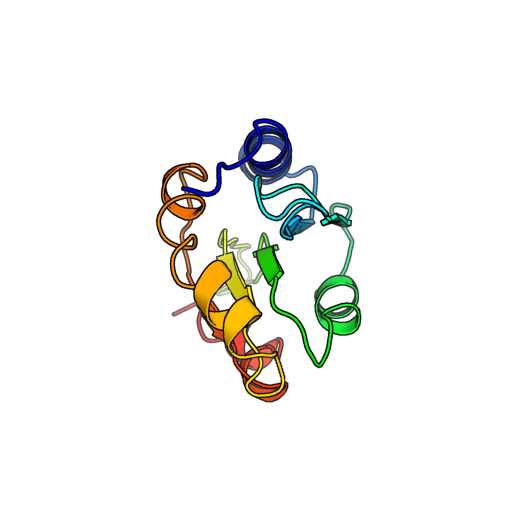 1
ATOM 1045 N N . THR A 1 100 ? -9.55386 0.47733 18.33837 1.000 29.54288 100 THR A N 1
ATOM 1046 C CA . THR A 1 100 ? -9.03912 1.03708 17.08876 1.000 30.84977 100 THR A CA 1
ATOM 1047 C C . THR A 1 100 ? -10.14511 1.38960 16.10440 1.000 32.22344 100 THR A C 1
ATOM 1048 O O . THR A 1 100 ? -9.85231 1.95681 15.04295 1.000 29.59371 100 THR A O 1
ATOM 1054 N N . LYS A 1 101 ? -11.40698 1.09150 16.44572 1.000 31.68946 101 LYS A N 1
ATOM 1055 C CA . LYS A 1 101 ? -12.51085 1.29313 15.50506 1.000 29.65801 101 LYS A CA 1
ATOM 1056 C C . LYS A 1 101 ? -12.66416 2.75647 15.08905 1.000 34.54157 101 LYS A C 1
ATOM 1057 O O . LYS A 1 101 ? -12.88812 3.03872 13.90748 1.000 32.74824 101 LYS A O 1
ATOM 1067 N N . ASP A 1 102 ? -12.56780 3.69537 16.03842 1.000 32.76471 102 ASP A N 1
ATOM 1068 C CA . ASP A 1 102 ? -12.72820 5.10573 15.70714 1.000 35.89386 102 ASP A CA 1
ATOM 1069 C C . ASP A 1 102 ? -11.66488 5.56601 14.72172 1.000 33.67217 102 ASP A C 1
ATOM 1070 O O . ASP A 1 102 ? -11.94886 6.35676 13.81171 1.000 34.53278 102 ASP A O 1
ATOM 1076 N N A SER A 1 103 ? -10.42337 5.11176 14.90839 0.634 32.87989 103 SER A N 1
ATOM 1077 N N B SER A 1 103 ? -10.43154 5.08344 14.89110 0.366 32.74783 103 SER A N 1
ATOM 1078 C CA A SER A 1 103 ? -9.32745 5.54018 14.04639 0.634 35.32865 103 SER A CA 1
ATOM 1079 C CA B SER A 1 103 ? -9.33195 5.52472 14.04125 0.366 35.31023 103 SER A CA 1
ATOM 1080 C C A SER A 1 103 ? -9.56820 5.13895 12.58985 0.634 34.66547 103 SER A C 1
ATOM 1081 C C B SER A 1 103 ? -9.56766 5.13517 12.58736 0.366 34.71083 103 SER A C 1
ATOM 1082 O O A SER A 1 103 ? -9.45770 5.97103 11.68430 0.634 34.90777 103 SER A O 1
ATOM 1083 O O B SER A 1 103 ? -9.44268 5.96794 11.68358 0.366 34.87019 103 SER A O 1
ATOM 1092 N N . ILE A 1 104 ? -9.91529 3.87342 12.33911 1.000 35.59558 104 ILE A N 1
ATOM 1093 C CA . ILE A 1 104 ? -10.10605 3.44341 10.95197 1.000 30.12139 104 ILE A CA 1
ATOM 1094 C C . ILE A 1 104 ? -11.31082 4.13760 10.32739 1.000 31.66734 104 ILE A C 1
ATOM 1095 O O . ILE A 1 104 ? -11.22991 4.63885 9.20188 1.000 29.67960 104 ILE A O 1
ATOM 1101 N N . LYS A 1 105 ? -12.43455 4.22280 11.05307 1.000 32.52811 105 LYS A N 1
ATOM 1102 C CA . LYS A 1 105 ? -13.63213 4.86646 10.50989 1.000 30.65704 105 LYS A CA 1
ATOM 1103 C C . LYS A 1 105 ? -13.33519 6.29658 10.08329 1.000 33.88510 105 LYS A C 1
ATOM 1104 O O . LYS A 1 105 ? -13.79060 6.74675 9.02784 1.000 32.12231 105 LYS A O 1
ATOM 1114 N N . LYS A 1 106 ? -12.62550 7.05479 10.92564 1.000 29.77517 106 LYS A N 1
ATOM 1115 C CA . LYS A 1 106 ? -12.38831 8.44110 10.57405 1.000 30.97445 106 LYS A CA 1
ATOM 1116 C C . LYS A 1 106 ? -11.47968 8.56593 9.35931 1.000 33.15818 106 LYS A C 1
ATOM 1117 O O . LYS A 1 106 ? -11.53490 9.60210 8.69644 1.000 34.11113 106 LYS A O 1
ATOM 1127 N N . LYS A 1 107 ? -10.62862 7.56889 9.08747 1.000 31.09205 107 LYS A N 1
ATOM 1128 C CA . LYS A 1 107 ? -9.79057 7.60953 7.88574 1.000 34.30580 107 LYS A CA 1
ATOM 1129 C C . LYS A 1 107 ? -10.52012 7.15552 6.62900 1.000 33.09484 107 LYS A C 1
ATOM 1130 O O . LYS A 1 107 ? -10.04654 7.44156 5.52105 1.000 33.07425 107 LYS A O 1
ATOM 1140 N N . LEU A 1 108 ? -11.64895 6.47067 6.76379 1.000 31.16379 108 LEU A N 1
ATOM 1141 C CA . LEU A 1 108 ? -12.44524 6.02835 5.61658 1.000 31.51657 108 LEU A CA 1
ATOM 1142 C C . LEU A 1 108 ? -13.62780 6.97677 5.44745 1.000 32.56272 108 LEU A C 1
ATOM 1143 O O . LEU A 1 108 ? -14.76708 6.68095 5.81144 1.000 34.73121 108 LEU A O 1
ATOM 1149 N N . VAL A 1 109 ? -13.33587 8.13267 4.87075 1.000 34.39804 109 VAL A N 1
ATOM 1150 C CA . VAL A 1 109 ? -14.30546 9.20752 4.74296 1.000 36.59743 109 VAL A CA 1
ATOM 1151 C C . VAL A 1 109 ? -15.40488 8.77491 3.78113 1.000 38.31894 109 VAL A C 1
ATOM 1152 O O . VAL A 1 109 ? -15.12755 8.27964 2.68609 1.000 38.32604 109 VAL A O 1
ATOM 1157 N N . GLY A 1 110 ? -16.65939 8.97151 4.16622 1.000 36.75974 110 GLY A N 1
ATOM 1158 C CA . GLY A 1 110 ? -17.76336 8.62725 3.28882 1.000 35.90017 110 GLY A CA 1
ATOM 1159 C C . GLY A 1 110 ? -18.54261 7.39332 3.68572 1.000 33.88573 110 GLY A C 1
ATOM 1160 O O . GLY A 1 110 ? -19.35616 6.90975 2.88120 1.000 34.35908 110 GLY A O 1
ATOM 1162 N N . ILE A 1 111 ? -18.30131 6.85220 4.88109 1.000 35.51503 111 ILE A N 1
ATOM 1163 C CA . ILE A 1 111 ? -19.15250 5.79394 5.41568 1.000 30.24584 111 ILE A CA 1
ATOM 1164 C C . ILE A 1 111 ? -20.55306 6.33004 5.65052 1.000 32.14924 111 ILE A C 1
ATOM 1165 O O . ILE A 1 111 ? -20.74225 7.38113 6.27828 1.000 31.68337 111 ILE A O 1
ATOM 1171 N N . GLN A 1 112 ? -21.54739 5.58485 5.18525 1.000 27.71592 112 GLN A N 1
ATOM 1172 C CA . GLN A 1 112 ? -22.95793 5.95990 5.29635 1.000 30.28731 112 GLN A CA 1
ATOM 1173 C C . GLN A 1 112 ? -23.74096 5.17213 6.32068 1.000 28.53910 112 GLN A C 1
ATOM 1174 O O . GLN A 1 112 ? -24.74224 5.68016 6.82928 1.000 31.95118 112 GLN A O 1
ATOM 1183 N N . VAL A 1 113 ? -23.32239 3.93705 6.59407 1.000 28.13856 113 VAL A N 1
ATOM 1184 C CA . VAL A 1 113 ? -24.00712 2.9865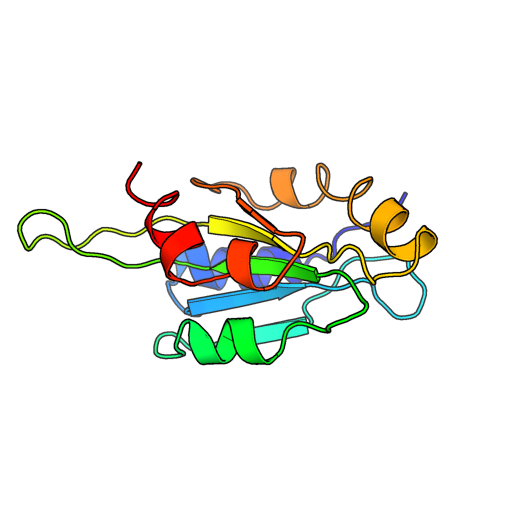1 7.46264 1.000 29.78649 113 VAL A CA 1
ATOM 1185 C C . VAL A 1 113 ? -22.93812 2.26067 8.27722 1.000 29.60882 113 VAL A C 1
ATOM 1186 O O . VAL A 1 113 ? -21.83953 1.99338 7.78044 1.000 27.25034 113 VAL A O 1
ATOM 1191 N N A GLU A 1 114 ? -23.23777 1.98702 9.54985 0.595 31.93454 114 GLU A N 1
ATOM 1192 N N B GLU A 1 114 ? -23.24228 1.98336 9.54180 0.405 31.69125 114 GLU A N 1
ATOM 1193 C CA A GLU A 1 114 ? -22.36088 1.21957 10.42969 0.595 31.75535 114 GLU A CA 1
ATOM 1194 C CA B GLU A 1 114 ? -22.35849 1.18857 10.38076 0.405 31.84226 114 GLU A CA 1
ATOM 1195 C C A GLU A 1 114 ? -23.15247 0.06723 11.03449 0.595 33.37116 114 GLU A C 1
ATOM 1196 C C B GLU A 1 114 ? -23.14916 0.06517 11.03264 0.405 33.17197 114 GLU A C 1
ATOM 1197 O O A GLU A 1 114 ? -24.30889 0.23884 11.44123 0.595 34.63334 114 GLU A O 1
ATOM 1198 O O B GLU A 1 114 ? -24.29584 0.25330 11.45819 0.405 34.45978 114 GLU A O 1
ATOM 1211 N N . VAL A 1 115 ? -22.51596 -1.10314 11.08967 1.000 32.64343 115 VAL A N 1
ATOM 1212 C CA . VAL A 1 115 ? -23.07002 -2.32428 11.67330 1.000 29.06115 115 VAL A CA 1
ATOM 1213 C C . VAL A 1 115 ? -22.03177 -2.89235 12.63334 1.000 32.34693 115 VAL A C 1
ATOM 1214 O O . VAL A 1 115 ? -20.86129 -3.01466 12.26674 1.000 32.37737 115 VAL A O 1
ATOM 1219 N N . GLN A 1 116 ? -22.45356 -3.30002 13.84082 1.000 33.61716 116 GLN A N 1
ATOM 1220 C CA . GLN A 1 116 ? -21.57064 -4.03620 14.74501 1.000 30.96664 116 GLN A CA 1
ATOM 1221 C C . GLN A 1 116 ? -22.21432 -5.39877 14.97603 1.000 33.39729 116 GLN A C 1
ATOM 1222 O O . GLN A 1 116 ? -23.31454 -5.48236 15.53200 1.000 37.22054 116 GLN A O 1
ATOM 1231 N N . ALA A 1 117 ? -21.54079 -6.46061 14.55183 1.000 27.32396 117 ALA A N 1
ATOM 1232 C CA . ALA A 1 117 ? -22.09098 -7.79823 14.62722 1.000 26.71462 117 ALA A CA 1
ATOM 1233 C C . ALA A 1 117 ? -21.26988 -8.64320 15.59610 1.000 27.95050 117 ALA A C 1
ATOM 1234 O O . ALA A 1 117 ? -20.03853 -8.65054 15.51939 1.000 26.40487 117 ALA A O 1
ATOM 1237 N N . THR A 1 118 ? -21.95166 -9.40161 16.46237 1.000 28.82437 118 THR A N 1
ATOM 1238 C CA . THR A 1 118 ? -21.27899 -10.25640 17.43258 1.000 30.23505 118 THR A CA 1
ATOM 1239 C C . THR A 1 118 ? -21.64550 -11.73391 17.27820 1.000 34.09072 118 THR A C 1
ATOM 1240 O O . THR A 1 118 ? -21.15654 -12.57834 18.04291 1.000 31.76116 118 THR A O 1
ATOM 1246 N N . ASP A 1 119 ? -22.47969 -12.07322 16.31249 1.000 31.16877 119 ASP A N 1
ATOM 1247 C CA . ASP A 1 119 ? -22.83315 -13.46581 16.06777 1.000 31.11948 119 ASP A CA 1
ATOM 1248 C C . ASP A 1 119 ? -23.39857 -13.59174 14.65845 1.000 31.51806 119 ASP A C 1
ATOM 1249 O O . ASP A 1 119 ? -23.53700 -12.61052 13.90991 1.000 30.33042 119 ASP A O 1
ATOM 1255 N N . ALA A 1 120 ? -23.68054 -14.83831 14.27996 1.000 34.58562 120 ALA A N 1
ATOM 1256 C CA . ALA A 1 120 ? -24.05328 -15.12129 12.89616 1.000 33.46717 120 ALA A CA 1
ATOM 1257 C C . ALA A 1 120 ? -25.32116 -14.37690 12.49588 1.000 32.10537 120 ALA A C 1
ATOM 1258 O O . ALA A 1 120 ? -25.41769 -13.86652 11.37383 1.000 3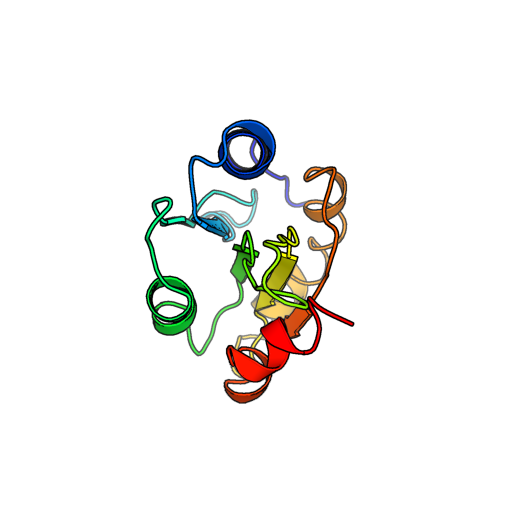2.49311 120 ALA A O 1
ATOM 1261 N N . ALA A 1 121 ? -26.29898 -14.27308 13.41176 1.000 30.76947 121 ALA A N 1
ATOM 1262 C CA . ALA A 1 121 ? -27.52107 -13.56472 13.05490 1.000 30.98742 121 ALA A CA 1
ATOM 1263 C C . ALA A 1 121 ? -27.24230 -12.08087 12.83164 1.000 31.12072 121 ALA A C 1
ATOM 1264 O O . ALA A 1 121 ? -27.84071 -11.44838 11.95304 1.000 31.79734 121 ALA A O 1
ATOM 1267 N N . GLU A 1 122 ? -26.30736 -11.50188 13.59820 1.000 31.51494 122 GLU A N 1
ATOM 1268 C CA . GLU A 1 122 ? -26.06597 -10.07141 13.47910 1.000 29.29876 122 GLU A CA 1
ATOM 1269 C C . GLU A 1 122 ? -25.28670 -9.68861 12.22246 1.000 27.60456 122 GLU A C 1
ATOM 1270 O O . GLU A 1 122 ? -25.31144 -8.52683 11.82063 1.000 25.52896 122 GLU A O 1
ATOM 1277 N N . ILE A 1 123 ? -24.63355 -10.63433 11.55660 1.000 27.88975 123 ILE A N 1
ATOM 1278 C CA . ILE A 1 123 ? -23.91524 -10.39968 10.31039 1.000 24.36461 123 ILE A CA 1
ATOM 1279 C C . ILE A 1 123 ? -24.66712 -10.96703 9.11406 1.000 26.03164 123 ILE A C 1
ATOM 1280 O O . ILE A 1 123 ? -24.14853 -10.94775 8.00136 1.000 24.75548 123 ILE A O 1
ATOM 1286 N N . SER A 1 124 ? -25.88597 -11.44950 9.32852 1.000 24.22694 124 SER A N 1
ATOM 1287 C CA . SER A 1 124 ? -26.73903 -11.94456 8.24057 1.000 27.31382 124 SER A CA 1
ATOM 1288 C C . SER A 1 124 ? -27.00937 -10.85743 7.19967 1.000 25.22058 124 SER A C 1
ATOM 1289 O O . SER A 1 124 ? -27.01867 -9.66329 7.49990 1.000 25.01119 124 SER A O 1
ATOM 1294 N N . GLU A 1 125 ? -27.20975 -11.26193 5.92131 1.000 25.66211 125 GLU A N 1
ATOM 1295 C CA . GLU A 1 125 ? -27.57858 -10.24252 4.96132 1.000 23.58968 125 GLU A CA 1
ATOM 1296 C C . GLU A 1 125 ? -28.86618 -9.51365 5.38247 1.000 24.58000 125 GLU A C 1
ATOM 1297 O O . GLU A 1 125 ? -29.03375 -8.31631 5.10785 1.000 28.20608 125 GLU A O 1
ATOM 1304 N N . ASP A 1 126 ? -29.80011 -10.21842 6.00350 1.000 28.04694 126 ASP A N 1
ATOM 1305 C CA . ASP A 1 126 ? -31.03481 -9.56525 6.39941 1.000 28.15413 126 ASP A CA 1
ATOM 1306 C C . ASP A 1 126 ? -30.74704 -8.40830 7.35082 1.000 31.14750 126 ASP A C 1
ATOM 1307 O O . ASP A 1 126 ? -31.39836 -7.36308 7.30012 1.000 31.98381 126 ASP A O 1
ATOM 1313 N N . ALA A 1 127 ? -29.79341 -8.60652 8.25054 1.000 31.26333 127 ALA A N 1
ATOM 1314 C CA . ALA A 1 127 ? -29.47529 -7.58584 9.24855 1.000 34.20313 127 ALA A CA 1
ATOM 1315 C C . ALA A 1 127 ? -28.83507 -6.36258 8.59923 1.000 33.84372 127 ALA A C 1
ATOM 1316 O O . ALA A 1 127 ? -29.20607 -5.21902 8.90101 1.000 34.88567 127 ALA A O 1
ATOM 1319 N N . VAL A 1 128 ? -27.86575 -6.58276 7.70624 1.000 29.19000 128 VAL A N 1
ATOM 1320 C CA . VAL A 1 128 ? -27.19972 -5.49020 7.01050 1.000 31.31027 128 VAL A CA 1
ATOM 1321 C C . VAL A 1 128 ? -28.16626 -4.75711 6.10173 1.000 33.10463 128 VAL A C 1
ATOM 1322 O O . VAL A 1 128 ? -28.18866 -3.51786 6.04043 1.000 33.37731 128 VAL A O 1
ATOM 1327 N N . SER A 1 129 ? -28.93461 -5.51969 5.32600 1.000 33.54396 129 SER A N 1
ATOM 1328 C CA . SER A 1 129 ? -29.93916 -4.93010 4.45654 1.000 34.05761 129 SER A CA 1
ATOM 1329 C C . SER A 1 129 ? -30.92994 -4.08214 5.25316 1.000 39.34636 129 SER A C 1
ATOM 1330 O O . SER A 1 129 ? -31.25937 -2.95407 4.86495 1.000 37.86743 129 SER A O 1
ATOM 1335 N N . GLU A 1 130 ? -31.40166 -4.60017 6.39177 1.000 37.89323 130 GLU A N 1
ATOM 1336 C CA . GLU A 1 130 ? -32.34256 -3.82407 7.18762 1.000 38.03866 130 GLU A CA 1
ATOM 1337 C C . GLU A 1 130 ? -31.73333 -2.49402 7.61265 1.000 38.20163 130 GLU A C 1
ATOM 1338 O O . GLU A 1 130 ? -32.40471 -1.45558 7.58786 1.000 43.07234 130 GLU A O 1
ATOM 1345 N N A ARG A 1 131 ? -30.45918 -2.51163 7.99600 0.579 37.55990 131 ARG A N 1
ATOM 1346 N N B ARG A 1 131 ? -30.46346 -2.49796 8.00497 0.421 37.60296 131 ARG A N 1
ATOM 1347 C CA A ARG A 1 131 ? -29.77936 -1.30721 8.45240 0.579 39.77783 131 ARG A CA 1
ATOM 1348 C CA B ARG A 1 131 ? -29.82868 -1.25971 8.44466 0.421 39.78032 131 ARG A CA 1
ATOM 1349 C C A ARG A 1 131 ? -29.43102 -0.37075 7.29828 0.579 40.59487 131 ARG A C 1
ATOM 1350 C C B ARG A 1 131 ? -29.45673 -0.34799 7.28096 0.421 40.58505 131 ARG A C 1
ATOM 1351 O O A ARG A 1 131 ? -29.36747 0.84744 7.49618 0.579 41.85793 131 ARG A O 1
ATOM 1352 O O B ARG A 1 131 ? -29.39960 0.87485 7.45591 0.421 41.87596 131 ARG A O 1
ATOM 1379 N N . ALA A 1 132 ? -29.23661 -0.90686 6.08824 1.000 39.19958 132 ALA A N 1
ATOM 1380 C CA . ALA A 1 132 ? -28.75260 -0.09435 4.97696 1.000 38.78180 132 ALA A CA 1
ATOM 1381 C C . ALA A 1 132 ? -29.85667 0.74636 4.35798 1.000 41.09381 132 ALA A C 1
ATOM 1382 O O . ALA A 1 132 ? -29.60925 1.87652 3.92794 1.000 42.64361 132 ALA A O 1
ATOM 1385 N N . LYS A 1 133 ? -31.07724 0.22782 4.28843 1.000 45.67256 133 LYS A N 1
ATOM 1386 C CA . LYS A 1 133 ? -32.17761 1.00461 3.74148 1.000 50.50864 133 LYS A CA 1
ATOM 1387 C C . LYS A 1 133 ? -33.03789 1.64171 4.81269 1.000 50.47888 133 LYS A C 1
ATOM 1388 O O . LYS A 1 133 ? -34.09481 2.18411 4.49907 1.000 56.34191 133 LYS A O 1
ATOM 1398 N N . LYS A 1 134 ? -32.58838 1.62447 6.06121 1.000 51.88542 134 LYS A N 1
ATOM 1399 C CA . LYS A 1 134 ? -33.23903 2.40144 7.11042 1.000 54.40489 134 LYS A CA 1
ATOM 1400 C C . LYS A 1 134 ? -33.18380 3.87578 6.69933 1.000 59.58849 134 LYS A C 1
ATOM 14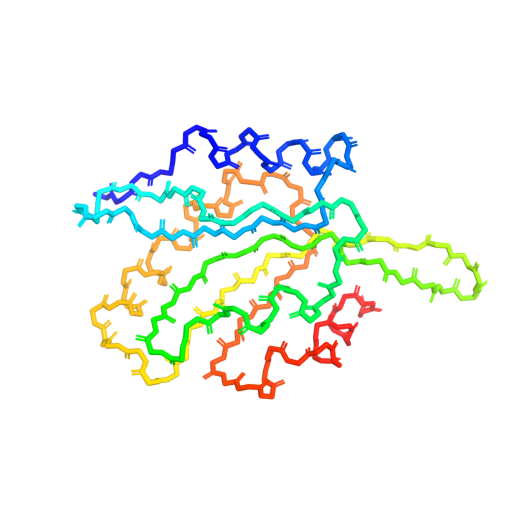01 O O . LYS A 1 134 ? -32.16398 4.33810 6.17855 1.000 58.21770 134 LYS A O 1
#

Secondary structure (DSSP, 8-state):
--EE-HHHHHHHHHHHTT---SEEEEEE-TTSSEEEEEEEE-TT--HHHHHTTS-TTS-EEEEEEEEEEETTEEEEEEEEEEE--TTS-HHHHHHHHHHHHHHHHHSTT--EEEEE-STGGGSHHHHHHHH--

Solvent-accessible surface area: 7188 Å² total; per-residue (Å²): 128,40,51,20,14,127,59,0,43,94,48,1,47,34,1,53,124,39,129,92,24,34,16,0,3,0,79,14,30,115,78,68,80,56,0,35,33,46,78,66,5,35,64,140,23,72,17,97,67,3,60,58,115,23,32,147,172,48,0,28,0,2,0,7,11,17,93,22,110,53,151,58,26,123,100,59,58,22,0,2,1,6,17,12,5,100,62,5,79,110,154,10,56,114,36,4,79,90,9,34,93,42,0,33,170,91,1,105,37,38,99,16,83,13,97,0,46,66,71,74,75,3,32,84,120,35,0,20,132,114,1,114,180

InterPro domains:
  IPR002108 Actin-depolymerising factor homology domain [PF00241] (3-133)
  IPR002108 Actin-depolymerising factor homology domain [PS51263] (3-134)
  IPR002108 Actin-depolymerising factor homology domain [SM00102] (8-134)
  IPR017904 ADF/Cofilin [PR00006] (60-80)
  IPR017904 ADF/Cofilin [PR00006] (81-102)
  IPR017904 ADF/Cofilin [PR00006] (103-119)
  IPR017904 ADF/Cofilin [PTHR11913] (1-133)
  IPR017904 ADF/Cofilin [cd11286] (2-133)
  IPR029006 ADF-H/Gelsolin-like domain superfamily [G3DSA:3.40.20.10] (1-137)

Foldseek 3Di:
DAEEDPVLQVLLCCCVPVVAFQKWKWDQPPVSRYIDTDDTHGSPDDLCNVLVPQDQAAKIKMWGFAWDDDPNHIDTFGEIEIEAAPNHDPVRNVSCVVCVVVSVVSSPRHGYYAYHHDDVSSDPVNVVVRRVD

Organism: Acanthamoeba castellanii (NCBI:txid5755)

Sequence (133 aa):
GIAVSDDDCVQKFNELKLGHQHRYVTFKMNASNTEVVVVEHVGGPPNATYEDFKSQLPERDCRYAIFDYEFQVDGGQQQRNNKIITFILWAPDSSAPIKSKMMYTTSTKDSSIKKKLVGIQVEEVQATDAAEISEDAVSERRAKK